Protein AF-A0A358M3L5-F1 (afdb_monomer_lite)

Secondary structure (DSSP, 8-state):
-------------B--HHHHHTTSS-TT-EEEE--SSSSSPEEEE----------SSTT--SSPBP-EE-SSSPPPPHHHHHHHHHHHHHH---HHHHHHHHSPPPPPTT----EE-BSS-HHHHHHHHHTTS---HHHHHHHHHHHT--EEHHHHHHHTT--THHHHHHHHTTSB-

Foldseek 3Di:
DPPPLPADDDADADEDVVCVVVVVDDQQWWFFADDDDDRGTDIDGRHDDDDDDDPPDDDDDPHHHTPGTDPPDDGDDPVLSVVLVVCCVPVVHHSVVSVVVVDDDPDDPPDDFDKKAFQDQLVVLVVCVVVCVPVDPLLNQLSVVRNVHIDTLVVSCVVSVHDSVSVVVCVVVRGMD

pLDDT: mean 83.24, std 11.71, range [35.28, 95.5]

Radius of gyration: 22.59 Å; chains: 1; bounding box: 52×40×63 Å

Structure (mmCIF, N/CA/C/O backbo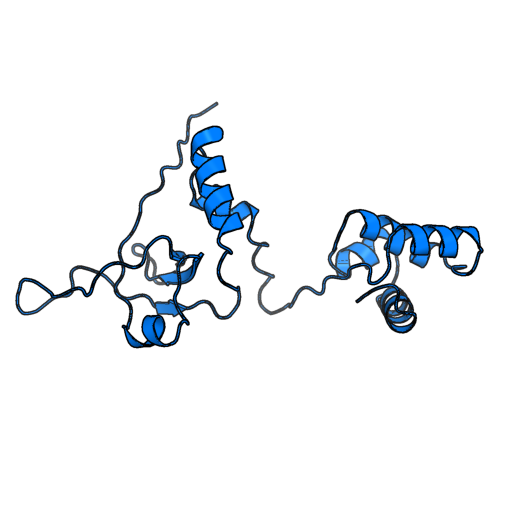ne):
data_AF-A0A358M3L5-F1
#
_entry.id   AF-A0A358M3L5-F1
#
loop_
_atom_site.group_PDB
_atom_site.id
_atom_site.type_symbol
_atom_site.label_atom_id
_atom_site.label_alt_id
_atom_site.label_comp_id
_atom_site.label_asym_id
_atom_site.label_entity_id
_atom_site.label_seq_id
_atom_site.pdbx_PDB_ins_code
_atom_site.Cartn_x
_atom_site.Cartn_y
_atom_site.Cartn_z
_atom_site.occupancy
_atom_site.B_iso_or_equiv
_atom_site.auth_seq_id
_atom_site.auth_comp_id
_atom_site.auth_asym_id
_atom_site.auth_atom_id
_atom_site.pdbx_PDB_model_num
ATOM 1 N N . MET A 1 1 ? 17.342 26.199 2.626 1.00 41.06 1 MET A N 1
ATOM 2 C CA . MET A 1 1 ? 16.603 25.288 1.728 1.00 41.06 1 MET A CA 1
ATOM 3 C C . MET A 1 1 ? 17.579 24.751 0.695 1.00 41.06 1 MET A C 1
ATOM 5 O O . MET A 1 1 ? 17.839 25.428 -0.288 1.00 41.06 1 MET A O 1
ATOM 9 N N . GLN A 1 2 ? 18.203 23.599 0.948 1.00 35.28 2 GLN A N 1
ATOM 10 C CA . GLN A 1 2 ? 18.923 22.900 -0.117 1.00 35.28 2 GLN A CA 1
ATOM 11 C C . GLN A 1 2 ? 17.879 22.216 -1.001 1.00 35.28 2 GLN A C 1
ATOM 13 O O . GLN A 1 2 ? 17.066 21.434 -0.512 1.00 35.28 2 GLN A O 1
ATOM 18 N N . SER A 1 3 ? 17.878 22.572 -2.282 1.00 39.59 3 SER A N 1
ATOM 19 C CA . SER A 1 3 ? 17.061 21.958 -3.326 1.00 39.59 3 SER A CA 1
ATOM 20 C C . SER A 1 3 ? 17.584 20.547 -3.618 1.00 39.59 3 SER A C 1
ATOM 22 O O . SER A 1 3 ? 18.297 20.332 -4.594 1.00 39.59 3 SER A O 1
ATOM 24 N N . ASN A 1 4 ? 17.241 19.577 -2.770 1.00 46.56 4 ASN A N 1
ATOM 25 C CA . ASN A 1 4 ? 17.269 18.168 -3.159 1.00 46.56 4 ASN A CA 1
ATOM 26 C C . ASN A 1 4 ? 16.006 17.904 -3.980 1.00 46.56 4 ASN A C 1
ATOM 28 O O . ASN A 1 4 ? 15.000 17.442 -3.445 1.00 46.56 4 ASN A O 1
ATOM 32 N N . ALA A 1 5 ? 16.033 18.256 -5.264 1.00 52.94 5 ALA A N 1
ATOM 33 C CA . ALA A 1 5 ? 15.013 17.785 -6.187 1.00 52.94 5 ALA A CA 1
ATOM 34 C C . ALA A 1 5 ? 15.206 16.267 -6.327 1.00 52.94 5 ALA A C 1
ATOM 36 O O . ALA A 1 5 ? 16.118 15.796 -7.002 1.00 52.94 5 ALA A O 1
ATOM 37 N N . GLU A 1 6 ? 14.409 15.494 -5.591 1.00 63.25 6 GLU A N 1
ATOM 38 C CA . GLU A 1 6 ? 14.292 14.055 -5.799 1.00 63.25 6 GLU A CA 1
ATOM 39 C C . GLU A 1 6 ? 13.563 13.883 -7.139 1.00 63.25 6 GLU A C 1
ATOM 41 O O . GLU A 1 6 ? 12.371 14.163 -7.250 1.00 63.25 6 GLU A O 1
ATOM 46 N N . PHE A 1 7 ? 14.301 13.531 -8.190 1.00 68.12 7 PHE A N 1
ATOM 47 C CA . PHE A 1 7 ? 13.728 13.325 -9.517 1.00 68.12 7 PHE A CA 1
ATOM 48 C C . PHE A 1 7 ? 13.206 11.897 -9.645 1.00 68.12 7 PHE A C 1
ATOM 50 O O . PHE A 1 7 ? 13.859 10.945 -9.215 1.00 68.12 7 PHE A O 1
ATOM 57 N N . ASP A 1 8 ? 12.048 11.744 -10.281 1.00 78.00 8 ASP A N 1
ATOM 58 C CA . ASP A 1 8 ? 11.572 10.420 -10.661 1.00 78.00 8 ASP A CA 1
ATOM 59 C C . ASP A 1 8 ? 12.391 9.889 -11.832 1.00 78.00 8 ASP A C 1
ATOM 61 O O . ASP A 1 8 ? 12.440 10.504 -12.898 1.00 78.00 8 ASP A O 1
ATOM 65 N N . ILE A 1 9 ? 12.990 8.720 -11.632 1.00 82.50 9 ILE A N 1
ATOM 66 C CA . ILE A 1 9 ? 13.587 7.926 -12.700 1.00 82.50 9 ILE A CA 1
ATOM 67 C C . ILE A 1 9 ? 12.701 6.697 -12.878 1.00 82.50 9 ILE A C 1
ATOM 69 O O . ILE A 1 9 ? 12.568 5.878 -11.968 1.00 82.50 9 ILE A O 1
ATOM 73 N N . GLU A 1 10 ? 12.075 6.581 -14.047 1.00 87.38 10 GLU A N 1
ATOM 74 C CA . GLU A 1 10 ? 11.335 5.379 -14.422 1.00 87.38 10 GLU A CA 1
ATOM 75 C C . GLU A 1 10 ? 12.330 4.286 -14.834 1.00 87.38 10 GLU A C 1
ATOM 77 O O . GLU A 1 10 ? 13.187 4.492 -15.694 1.00 87.38 10 GLU A O 1
ATOM 82 N N . TYR A 1 11 ? 12.217 3.111 -14.216 1.00 90.38 11 TYR A N 1
ATOM 83 C CA . TYR A 1 11 ? 13.036 1.944 -14.537 1.00 90.38 11 TYR A CA 1
ATOM 84 C C . TYR A 1 11 ? 12.179 0.878 -15.212 1.00 90.38 11 TYR A C 1
ATOM 86 O O . TYR A 1 11 ? 11.088 0.558 -14.745 1.00 90.38 11 TYR A O 1
ATOM 94 N N . THR A 1 12 ? 12.695 0.306 -16.298 1.00 92.94 12 THR A N 1
ATOM 95 C CA . THR A 1 12 ? 12.033 -0.773 -17.043 1.00 92.94 12 THR A CA 1
ATOM 96 C C . THR A 1 12 ? 12.552 -2.132 -16.584 1.00 92.94 12 THR A C 1
ATOM 98 O O . THR A 1 12 ? 13.763 -2.331 -16.464 1.00 92.94 12 THR A O 1
ATOM 101 N N . TYR A 1 13 ? 11.628 -3.062 -16.347 1.00 93.31 13 TYR A N 1
ATOM 102 C CA . TYR A 1 13 ? 11.909 -4.443 -15.965 1.00 93.31 13 TYR A CA 1
ATOM 103 C C . TYR A 1 13 ? 11.091 -5.399 -16.824 1.00 93.31 13 TYR A C 1
ATOM 105 O O . TYR A 1 13 ? 9.986 -5.064 -17.249 1.00 93.31 13 TYR A O 1
ATOM 113 N N . LEU A 1 14 ? 11.628 -6.597 -17.032 1.00 93.19 14 LEU A N 1
ATOM 114 C CA . LEU A 1 14 ? 10.887 -7.699 -17.628 1.00 93.19 14 LEU A CA 1
ATOM 115 C C . LEU A 1 14 ? 9.968 -8.334 -16.595 1.00 93.19 14 LEU A C 1
ATOM 117 O O . LEU A 1 14 ? 10.271 -8.402 -15.400 1.00 93.19 14 LEU A O 1
ATOM 121 N N . VAL A 1 15 ? 8.851 -8.831 -17.092 1.00 92.00 15 VAL A N 1
ATOM 122 C CA . VAL A 1 15 ? 7.813 -9.490 -16.322 1.00 92.00 15 VAL A CA 1
ATOM 123 C C . VAL A 1 15 ? 7.287 -10.650 -17.146 1.00 92.00 15 VAL A C 1
ATOM 125 O O . VAL A 1 15 ? 7.229 -10.569 -18.371 1.00 92.00 15 VAL A O 1
ATOM 128 N N . ASP A 1 16 ? 6.949 -11.736 -16.465 1.00 90.06 16 ASP A N 1
ATOM 129 C CA . ASP A 1 16 ? 6.300 -12.874 -17.098 1.00 90.06 16 ASP A CA 1
ATOM 130 C C . ASP A 1 16 ? 4.886 -12.474 -17.546 1.00 90.06 16 ASP A C 1
ATOM 132 O O . ASP A 1 16 ? 4.099 -11.945 -16.754 1.00 90.06 16 ASP A O 1
ATOM 136 N N . GLU A 1 17 ? 4.565 -12.724 -18.815 1.00 87.50 17 GLU A N 1
ATOM 137 C CA . GLU A 1 17 ? 3.270 -12.388 -19.406 1.00 87.50 17 GLU A CA 1
ATOM 138 C C . GLU A 1 17 ? 2.101 -13.031 -18.643 1.00 87.50 17 GLU A C 1
ATOM 140 O O . GLU A 1 17 ? 1.049 -12.410 -18.482 1.00 87.50 17 GLU A O 1
ATOM 145 N N . THR A 1 18 ? 2.298 -14.225 -18.077 1.00 88.56 18 THR A N 1
ATOM 146 C CA . THR A 1 18 ? 1.275 -14.933 -17.294 1.00 88.56 18 THR A CA 1
ATOM 147 C C . THR A 1 18 ? 0.817 -14.128 -16.077 1.00 88.56 18 THR A C 1
ATOM 149 O O . THR A 1 18 ? -0.366 -14.144 -15.733 1.00 88.56 18 THR A O 1
ATOM 152 N N . LEU A 1 19 ? 1.714 -13.357 -15.451 1.00 88.12 19 LEU A N 1
ATOM 153 C CA . LEU A 1 19 ? 1.381 -12.505 -14.306 1.00 88.12 19 LEU A CA 1
ATOM 154 C C . LEU A 1 19 ? 0.503 -11.314 -14.715 1.00 88.12 19 LEU A C 1
ATOM 156 O O . LEU A 1 19 ? -0.310 -10.846 -13.913 1.00 88.12 19 LEU A O 1
ATOM 160 N N . ILE A 1 20 ? 0.649 -10.832 -15.951 1.00 87.62 20 ILE A N 1
ATOM 161 C CA . ILE A 1 20 ? -0.190 -9.769 -16.516 1.00 87.62 20 ILE A CA 1
ATOM 162 C C . ILE A 1 20 ? -1.551 -10.345 -16.913 1.00 87.62 20 ILE A C 1
ATOM 164 O O . ILE A 1 20 ? -2.582 -9.816 -16.502 1.00 87.62 20 ILE A O 1
ATOM 168 N N . GLN A 1 21 ? -1.564 -11.451 -17.665 1.00 85.88 21 GLN A N 1
ATOM 169 C CA . GLN A 1 21 ? -2.790 -12.091 -18.155 1.00 85.88 21 GLN A CA 1
ATOM 170 C C . GLN A 1 21 ? -3.708 -12.543 -17.011 1.00 85.88 21 GLN A C 1
ATOM 172 O O . GLN A 1 21 ? -4.922 -12.369 -17.084 1.00 85.88 21 GLN A O 1
ATOM 177 N N . ASN A 1 22 ? -3.133 -13.045 -15.914 1.00 86.81 22 ASN A N 1
ATOM 178 C CA . ASN A 1 22 ? -3.881 -13.442 -14.720 1.00 86.81 22 ASN A CA 1
ATOM 179 C C . ASN A 1 22 ? -4.303 -12.252 -13.833 1.00 86.81 22 ASN A C 1
ATOM 181 O O . ASN A 1 22 ? -4.872 -12.458 -12.761 1.00 86.81 22 ASN A O 1
ATOM 185 N N . GLY A 1 23 ? -3.995 -11.010 -14.228 1.00 84.25 23 GLY A N 1
ATOM 186 C CA . GLY A 1 23 ? -4.349 -9.795 -13.489 1.00 84.25 23 GLY A CA 1
ATOM 187 C C . GLY A 1 23 ? -3.588 -9.602 -12.173 1.00 84.25 23 GLY A C 1
ATOM 188 O O . GLY A 1 23 ? -3.980 -8.773 -11.354 1.00 84.25 23 GLY A O 1
ATOM 189 N N . GLN A 1 24 ? -2.503 -10.349 -11.945 1.00 86.12 24 GLN A N 1
ATOM 190 C CA . GLN A 1 24 ? -1.680 -10.217 -10.737 1.00 86.12 24 GLN A CA 1
ATOM 191 C C . GLN A 1 24 ? -0.802 -8.961 -10.791 1.00 86.12 24 GLN A C 1
ATOM 193 O O . GLN A 1 24 ? -0.469 -8.378 -9.756 1.00 86.12 24 GLN A O 1
ATOM 198 N N . ILE A 1 25 ? -0.444 -8.526 -12.000 1.00 91.19 25 ILE A N 1
ATOM 199 C CA . ILE A 1 25 ? 0.293 -7.292 -12.244 1.00 91.19 25 ILE A CA 1
ATOM 200 C C . ILE A 1 25 ? -0.568 -6.355 -13.072 1.00 91.19 25 ILE A C 1
ATOM 202 O O . ILE A 1 25 ? -0.860 -6.607 -14.237 1.00 91.19 25 ILE A O 1
ATOM 206 N N . ILE A 1 26 ? -0.919 -5.236 -12.455 1.00 90.94 26 ILE A N 1
ATOM 207 C CA . ILE A 1 26 ? -1.630 -4.130 -13.076 1.00 90.94 26 ILE A CA 1
ATOM 208 C C . ILE A 1 26 ? -0.916 -2.823 -12.728 1.00 90.94 26 ILE A C 1
ATOM 210 O O . ILE A 1 26 ? -0.028 -2.775 -11.871 1.00 90.94 26 ILE A O 1
ATOM 214 N N . ARG A 1 27 ? -1.310 -1.730 -13.382 1.00 93.38 27 ARG A N 1
ATOM 215 C CA . ARG A 1 27 ? -0.887 -0.390 -12.962 1.00 93.38 27 ARG A CA 1
ATOM 216 C C . ARG A 1 27 ? -1.259 -0.177 -11.488 1.00 93.38 27 ARG A C 1
ATOM 218 O O . ARG A 1 27 ? -2.401 -0.401 -11.108 1.00 93.38 27 ARG A O 1
ATOM 225 N N . GLY A 1 28 ? -0.290 0.261 -10.688 1.00 93.38 28 GLY A N 1
ATOM 226 C CA . GLY A 1 28 ? -0.398 0.421 -9.238 1.00 93.38 28 GLY A CA 1
ATOM 227 C C . GLY A 1 28 ? 0.117 -0.771 -8.425 1.00 93.38 28 GLY A C 1
ATOM 228 O O . GLY A 1 28 ? 0.302 -0.618 -7.219 1.00 93.38 28 GLY A O 1
ATOM 229 N N . SER A 1 29 ? 0.385 -1.935 -9.035 1.00 93.06 29 SER A N 1
ATOM 230 C CA . SER A 1 29 ? 0.901 -3.108 -8.312 1.00 93.06 29 SER A CA 1
ATOM 231 C C . SER A 1 29 ? 2.264 -2.831 -7.675 1.00 93.06 29 SER A C 1
ATOM 233 O O . SER A 1 29 ? 3.147 -2.237 -8.298 1.00 93.06 29 SER A O 1
ATOM 235 N N . PHE A 1 30 ? 2.455 -3.317 -6.447 1.00 92.81 30 PHE A N 1
ATOM 236 C CA . PHE A 1 30 ? 3.753 -3.320 -5.772 1.00 92.81 30 PHE A CA 1
ATOM 237 C C . PHE A 1 30 ? 4.569 -4.534 -6.217 1.00 92.81 30 PHE A C 1
ATOM 239 O O . PHE A 1 30 ? 4.080 -5.663 -6.174 1.00 92.81 30 PHE A O 1
ATOM 246 N N . VAL A 1 31 ? 5.820 -4.317 -6.612 1.00 93.00 31 VAL A N 1
ATOM 247 C CA . VAL A 1 31 ? 6.729 -5.367 -7.099 1.00 93.00 31 VAL A CA 1
ATOM 248 C C . VAL A 1 31 ? 8.083 -5.262 -6.418 1.00 93.00 31 VAL A C 1
ATOM 250 O O . VAL A 1 31 ? 8.523 -4.170 -6.072 1.00 93.00 31 VAL A O 1
ATOM 253 N N . ASP A 1 32 ? 8.761 -6.388 -6.250 1.00 91.44 32 ASP A N 1
ATOM 254 C CA . ASP A 1 32 ? 10.125 -6.432 -5.735 1.00 91.44 32 ASP A CA 1
ATOM 255 C C . ASP A 1 32 ? 11.102 -6.539 -6.910 1.00 91.44 32 ASP A C 1
ATOM 257 O O . ASP A 1 32 ? 11.012 -7.452 -7.734 1.00 91.44 32 ASP A O 1
ATOM 261 N N . VAL A 1 33 ? 12.039 -5.596 -7.011 1.00 91.38 33 VAL A N 1
ATOM 262 C CA . VAL A 1 33 ? 12.959 -5.466 -8.147 1.00 91.38 33 VAL A CA 1
ATOM 263 C C . VAL A 1 33 ? 14.424 -5.569 -7.718 1.00 91.38 33 VAL A C 1
ATOM 265 O O . VAL A 1 33 ? 14.809 -5.055 -6.663 1.00 91.38 33 VAL A O 1
ATOM 268 N N . PRO A 1 34 ? 15.289 -6.197 -8.535 1.00 91.19 34 PRO A N 1
ATOM 269 C CA . PRO A 1 34 ? 16.724 -6.235 -8.281 1.00 91.19 34 PRO A CA 1
ATOM 270 C C . PRO A 1 34 ? 17.377 -4.884 -8.624 1.00 91.19 34 PRO A C 1
ATOM 272 O O . PRO A 1 34 ? 17.836 -4.658 -9.751 1.00 91.19 34 PRO A O 1
ATOM 275 N N . PHE A 1 35 ? 17.453 -3.984 -7.642 1.00 86.75 35 PHE A N 1
ATOM 276 C CA . PHE A 1 35 ? 17.941 -2.620 -7.842 1.00 86.75 35 PHE A CA 1
ATOM 277 C C . PHE A 1 35 ? 19.386 -2.397 -7.368 1.00 86.75 35 PHE A C 1
ATOM 279 O O . PHE A 1 35 ? 19.803 -2.840 -6.298 1.00 86.75 35 PHE A O 1
ATOM 286 N N . GLY A 1 36 ? 20.160 -1.659 -8.170 1.00 80.81 36 GLY A N 1
ATOM 287 C CA . GLY A 1 36 ? 21.545 -1.306 -7.856 1.00 80.81 36 GLY A CA 1
ATOM 288 C C . GLY A 1 36 ? 22.499 -2.505 -7.758 1.00 80.81 36 GLY A C 1
ATOM 289 O O . GLY A 1 36 ? 22.303 -3.541 -8.396 1.00 80.81 36 GLY A O 1
ATOM 290 N N . HIS A 1 37 ? 23.574 -2.319 -6.984 1.00 69.69 37 HIS A N 1
ATOM 291 C CA . HIS A 1 37 ? 24.650 -3.303 -6.788 1.00 69.69 37 HIS A CA 1
ATOM 292 C C . HIS A 1 37 ? 24.467 -4.164 -5.524 1.00 69.69 37 HIS A C 1
ATOM 294 O O . HIS A 1 37 ? 25.193 -5.132 -5.303 1.00 69.69 37 HIS A O 1
ATOM 300 N N . ARG A 1 38 ? 23.518 -3.801 -4.651 1.00 67.75 38 ARG A N 1
ATOM 301 C CA . ARG A 1 38 ? 23.255 -4.525 -3.401 1.00 67.75 38 ARG A CA 1
ATOM 302 C C . ARG A 1 38 ? 22.306 -5.693 -3.674 1.00 67.75 38 ARG A C 1
ATOM 304 O O . ARG A 1 38 ? 21.351 -5.561 -4.421 1.00 67.75 38 ARG A O 1
ATOM 311 N N . LYS A 1 39 ? 22.529 -6.829 -3.005 1.00 66.81 39 LYS A N 1
ATOM 312 C CA . LYS A 1 39 ? 21.728 -8.062 -3.165 1.00 66.81 39 LYS A CA 1
ATOM 313 C C . LYS A 1 39 ? 20.310 -8.007 -2.565 1.00 66.81 39 LYS A C 1
ATOM 315 O O . LYS A 1 39 ? 19.667 -9.047 -2.472 1.00 66.81 39 LYS A O 1
ATOM 320 N N . ARG A 1 40 ? 19.831 -6.856 -2.082 1.00 79.12 40 ARG A N 1
ATOM 321 C CA . ARG A 1 40 ? 18.489 -6.759 -1.486 1.00 79.12 40 ARG A CA 1
ATOM 322 C C . ARG A 1 40 ? 17.507 -6.249 -2.541 1.00 79.12 40 ARG A C 1
ATOM 324 O O . ARG A 1 40 ? 17.827 -5.239 -3.162 1.00 79.12 40 ARG A O 1
ATOM 331 N N . PRO A 1 41 ? 16.362 -6.922 -2.744 1.00 83.31 41 PRO A N 1
ATOM 332 C CA . PRO A 1 41 ? 15.322 -6.387 -3.606 1.00 83.31 41 PRO A CA 1
ATOM 333 C C . PRO A 1 41 ? 14.770 -5.092 -3.003 1.00 83.31 41 PRO A C 1
ATOM 335 O O . PRO A 1 41 ? 14.640 -4.976 -1.782 1.00 83.31 41 PRO A O 1
ATOM 338 N N . GLU A 1 42 ? 14.470 -4.133 -3.869 1.00 87.69 42 GLU A N 1
ATOM 339 C CA . GLU A 1 42 ? 13.781 -2.890 -3.521 1.00 87.69 42 GLU A CA 1
ATOM 340 C C . GLU A 1 42 ? 12.323 -2.992 -3.969 1.00 87.69 42 GLU A C 1
ATOM 342 O O . GLU A 1 42 ? 12.033 -3.582 -5.011 1.00 87.69 42 GLU A O 1
ATOM 347 N N . THR A 1 43 ? 11.400 -2.411 -3.204 1.00 89.00 43 THR A N 1
ATOM 348 C CA . THR A 1 43 ? 9.985 -2.378 -3.590 1.00 89.00 43 THR A CA 1
ATOM 349 C C . THR A 1 43 ? 9.733 -1.209 -4.545 1.00 89.00 43 THR A C 1
ATOM 351 O O . THR A 1 43 ? 9.980 -0.054 -4.200 1.00 89.00 43 THR A O 1
ATOM 354 N N . GLY A 1 44 ? 9.201 -1.505 -5.728 1.00 91.00 44 GLY A N 1
ATOM 355 C CA . GLY A 1 44 ? 8.730 -0.543 -6.721 1.00 91.00 44 GLY A CA 1
ATOM 356 C C . GLY A 1 44 ? 7.211 -0.582 -6.905 1.00 91.00 44 GLY A C 1
ATOM 357 O O . GLY A 1 44 ? 6.528 -1.476 -6.402 1.00 91.00 44 GLY A O 1
ATOM 358 N N . VAL A 1 45 ? 6.691 0.393 -7.654 1.00 93.50 45 VAL A N 1
ATOM 359 C CA . VAL A 1 45 ? 5.286 0.455 -8.083 1.00 93.50 45 VAL A CA 1
ATOM 360 C C . VAL A 1 45 ? 5.222 0.461 -9.601 1.00 93.50 45 VAL A C 1
ATOM 362 O O . VAL A 1 45 ? 5.937 1.218 -10.257 1.00 93.50 45 VAL A O 1
ATOM 365 N N . VAL A 1 46 ? 4.352 -0.374 -10.161 1.00 95.00 46 VAL A N 1
ATOM 366 C CA . VAL A 1 46 ? 4.140 -0.468 -11.606 1.00 95.00 46 VAL A CA 1
ATOM 367 C C . VAL A 1 46 ? 3.366 0.756 -12.089 1.00 95.00 46 VAL A C 1
ATOM 369 O O . VAL A 1 46 ? 2.170 0.883 -11.838 1.00 95.00 46 VAL A O 1
ATOM 372 N N . TRP A 1 47 ? 4.034 1.665 -12.799 1.00 93.94 47 TRP A N 1
ATOM 373 C CA . TRP A 1 47 ? 3.379 2.861 -13.347 1.00 93.94 47 TRP A CA 1
ATOM 374 C C . TRP A 1 47 ? 2.743 2.619 -14.715 1.00 93.94 47 TRP A C 1
ATOM 376 O O . TRP A 1 47 ? 1.672 3.147 -15.023 1.00 93.94 47 TRP A O 1
ATOM 386 N N . ARG A 1 48 ? 3.407 1.800 -15.531 1.00 92.50 48 ARG A N 1
ATOM 387 C CA . ARG A 1 48 ? 3.019 1.468 -16.898 1.00 92.50 48 ARG A CA 1
ATOM 388 C C . ARG A 1 48 ? 3.397 0.022 -17.184 1.00 92.50 48 ARG A C 1
ATOM 390 O O . ARG A 1 48 ? 4.466 -0.421 -16.773 1.00 92.50 48 ARG A O 1
ATOM 397 N N . VAL A 1 49 ? 2.529 -0.676 -17.903 1.00 92.19 49 VAL A N 1
ATOM 398 C CA . VAL A 1 49 ? 2.844 -1.963 -18.526 1.00 92.19 49 VAL A CA 1
ATOM 399 C C . VAL A 1 49 ? 3.067 -1.675 -20.007 1.00 92.19 49 VAL A C 1
ATOM 401 O O . VAL A 1 49 ? 2.234 -1.016 -20.629 1.00 92.19 49 VAL A O 1
ATOM 404 N N . GLY A 1 50 ? 4.243 -2.041 -20.513 1.00 87.94 50 GLY A N 1
ATOM 405 C CA . GLY A 1 50 ? 4.622 -1.853 -21.912 1.00 87.94 50 GLY A CA 1
ATOM 406 C C . GLY A 1 50 ? 4.174 -3.015 -22.796 1.00 87.94 50 GLY A C 1
ATOM 407 O O . GLY A 1 50 ? 3.506 -3.938 -22.336 1.00 87.94 50 GLY A O 1
ATOM 408 N N . GLU A 1 51 ? 4.567 -2.954 -24.063 1.00 85.69 51 GLU A N 1
ATOM 409 C CA . GLU A 1 51 ? 4.367 -4.037 -25.027 1.00 85.69 51 GLU A CA 1
ATOM 410 C C . GLU A 1 51 ? 5.344 -5.197 -24.780 1.00 85.69 51 GLU A C 1
ATOM 412 O O . GLU A 1 51 ? 6.284 -5.085 -23.984 1.00 85.69 51 GLU A O 1
ATOM 417 N N . ALA A 1 52 ? 5.106 -6.319 -25.464 1.00 83.12 52 ALA A N 1
ATOM 418 C CA . ALA A 1 52 ? 6.000 -7.466 -25.428 1.00 83.12 52 ALA A CA 1
ATOM 419 C C . ALA A 1 52 ? 7.417 -7.045 -25.845 1.00 83.12 52 ALA A C 1
ATOM 421 O O . ALA A 1 52 ? 7.616 -6.371 -26.855 1.00 83.12 52 ALA A O 1
ATOM 422 N N . TYR A 1 53 ? 8.404 -7.429 -25.038 1.00 82.94 53 TYR A N 1
ATOM 423 C CA . TYR A 1 53 ? 9.802 -7.146 -25.325 1.00 82.94 53 TYR A CA 1
ATOM 424 C C . TYR A 1 53 ? 10.410 -8.305 -26.113 1.00 82.94 53 TYR A C 1
ATOM 426 O O . TYR A 1 53 ? 10.605 -9.392 -25.566 1.00 82.94 53 TYR A O 1
ATOM 434 N N . GLU A 1 54 ? 10.759 -8.047 -27.369 1.00 77.94 54 GLU A N 1
ATOM 435 C CA . GLU A 1 54 ? 11.563 -8.950 -28.188 1.00 77.94 54 GLU A CA 1
ATOM 436 C C . GLU A 1 54 ? 13.022 -8.461 -28.191 1.00 77.94 54 GLU A C 1
ATOM 438 O O . GLU A 1 54 ? 13.286 -7.307 -28.536 1.00 77.94 54 GLU A O 1
ATOM 443 N N . PRO A 1 55 ? 13.998 -9.275 -27.751 1.00 76.88 55 PRO A N 1
ATOM 444 C CA . PRO A 1 55 ? 15.398 -8.869 -27.772 1.00 76.88 55 PRO A CA 1
ATOM 445 C C . PRO A 1 55 ? 15.900 -8.753 -29.219 1.00 76.88 55 PRO A C 1
ATOM 447 O O . PRO A 1 55 ? 15.910 -9.742 -29.945 1.00 76.88 55 PRO A O 1
ATOM 450 N N . GLU A 1 56 ? 16.366 -7.560 -29.603 1.00 66.94 56 GLU A N 1
ATOM 451 C CA . GLU A 1 56 ? 16.794 -7.250 -30.980 1.00 66.94 56 GLU A CA 1
ATOM 452 C C . GLU A 1 56 ? 18.038 -8.033 -31.444 1.00 66.94 56 GLU A C 1
ATOM 454 O O . GLU A 1 56 ? 18.238 -8.175 -32.642 1.00 66.94 56 GLU A O 1
ATOM 459 N N . ASP A 1 57 ? 18.824 -8.624 -30.533 1.00 58.00 57 ASP A N 1
ATOM 460 C CA . ASP A 1 57 ? 20.036 -9.376 -30.878 1.00 58.00 57 ASP A CA 1
ATOM 461 C C . ASP A 1 57 ? 20.266 -10.578 -29.945 1.00 58.00 57 ASP A C 1
ATOM 463 O O . ASP A 1 57 ? 20.865 -10.463 -28.873 1.00 58.00 57 ASP A O 1
ATOM 467 N N . GLY A 1 58 ? 19.788 -11.754 -30.361 1.00 57.50 58 GLY A N 1
ATOM 468 C CA . GLY A 1 58 ? 20.494 -13.043 -30.269 1.00 57.50 58 GLY A CA 1
ATOM 469 C C . GLY A 1 58 ? 21.145 -13.530 -28.964 1.00 57.50 58 GLY A C 1
ATOM 470 O O . GLY A 1 58 ? 21.876 -14.516 -29.036 1.00 57.50 58 GLY A O 1
ATOM 471 N N . GLY A 1 59 ? 20.935 -12.942 -27.780 1.00 55.78 59 GLY A N 1
ATOM 472 C CA . GLY A 1 59 ? 21.496 -13.580 -26.584 1.00 55.78 59 GLY A CA 1
ATOM 473 C C . GLY A 1 59 ? 21.401 -12.926 -25.216 1.00 55.78 59 GLY A C 1
ATOM 474 O O . GLY A 1 59 ? 21.587 -13.656 -24.251 1.00 55.78 59 GLY A O 1
ATOM 475 N N . ASN A 1 60 ? 21.111 -11.629 -25.053 1.00 57.97 60 ASN A N 1
ATOM 476 C CA . ASN A 1 60 ? 21.031 -11.059 -23.699 1.00 57.97 60 ASN A CA 1
ATOM 477 C C . ASN A 1 60 ? 19.886 -10.059 -23.521 1.00 57.97 60 ASN A C 1
ATOM 479 O O . ASN A 1 60 ? 19.794 -9.045 -24.209 1.00 57.97 60 ASN A O 1
ATOM 483 N N . ALA A 1 61 ? 19.038 -10.327 -22.526 1.00 66.50 61 ALA A N 1
ATOM 484 C CA . ALA A 1 61 ? 18.015 -9.399 -22.073 1.00 66.50 61 ALA A CA 1
ATOM 485 C C . ALA A 1 61 ? 18.668 -8.110 -21.541 1.00 66.50 61 ALA A C 1
ATOM 487 O O . ALA A 1 61 ? 19.398 -8.132 -20.550 1.00 66.50 61 ALA A O 1
ATOM 488 N N . ARG A 1 62 ? 18.381 -6.970 -22.186 1.00 81.44 62 ARG A N 1
ATOM 489 C CA . ARG A 1 62 ? 18.836 -5.635 -21.751 1.00 81.44 62 ARG A CA 1
ATOM 490 C C . ARG A 1 62 ? 18.266 -5.244 -20.385 1.00 81.44 62 ARG A C 1
ATOM 492 O O . ARG A 1 62 ? 18.870 -4.463 -19.650 1.00 81.44 62 ARG A O 1
ATOM 499 N N . PHE A 1 63 ? 17.095 -5.776 -20.057 1.00 87.94 63 PHE A N 1
ATOM 500 C CA . PHE A 1 63 ? 16.349 -5.460 -18.851 1.00 87.94 63 PHE A CA 1
ATOM 501 C C . PHE A 1 63 ? 16.412 -6.619 -17.859 1.00 87.94 63 PHE A C 1
ATOM 503 O O . PHE A 1 63 ? 16.337 -7.788 -18.231 1.00 87.94 63 PHE A O 1
ATOM 510 N N . LYS A 1 64 ? 16.528 -6.286 -16.571 1.00 90.50 64 LYS A N 1
ATOM 511 C CA . LYS A 1 64 ? 16.403 -7.276 -15.498 1.00 90.50 64 LYS A CA 1
ATOM 512 C C . LYS A 1 64 ? 14.938 -7.676 -15.334 1.00 90.50 64 LYS A C 1
ATOM 514 O O . LYS A 1 64 ? 14.050 -6.857 -15.555 1.00 90.50 64 LYS A O 1
ATOM 519 N N . THR A 1 65 ? 14.692 -8.890 -14.861 1.00 91.81 65 THR A N 1
ATOM 520 C CA . THR A 1 65 ? 13.345 -9.360 -14.508 1.00 91.81 65 THR A CA 1
ATOM 521 C C . THR A 1 65 ? 12.966 -8.924 -13.093 1.00 91.81 65 THR A C 1
ATOM 523 O O . THR A 1 65 ? 13.832 -8.815 -12.218 1.00 91.81 65 THR A O 1
ATOM 526 N N . ILE A 1 66 ? 11.679 -8.671 -12.852 1.00 93.19 66 ILE A N 1
ATOM 527 C CA . ILE A 1 66 ? 11.155 -8.499 -11.491 1.00 93.19 66 ILE A CA 1
ATOM 528 C C . ILE A 1 66 ? 11.389 -9.773 -10.658 1.00 93.19 66 ILE A C 1
ATOM 530 O O . ILE A 1 66 ? 11.391 -10.884 -11.180 1.00 93.19 66 ILE A O 1
ATOM 534 N N . THR A 1 67 ? 11.587 -9.619 -9.350 1.00 91.50 67 THR A N 1
ATOM 535 C CA . THR A 1 67 ? 11.805 -10.750 -8.426 1.00 91.50 67 THR A CA 1
ATOM 536 C C . THR A 1 67 ? 10.481 -11.371 -7.986 1.00 91.50 67 THR A C 1
ATOM 538 O O . THR A 1 67 ? 10.408 -12.568 -7.727 1.00 91.50 67 THR A O 1
ATOM 541 N N . GLY A 1 68 ? 9.427 -10.559 -7.902 1.00 89.06 68 GLY A N 1
ATOM 542 C CA . GLY A 1 68 ? 8.088 -11.016 -7.558 1.00 89.06 68 GLY A CA 1
ATOM 543 C C . GLY A 1 68 ? 7.104 -9.865 -7.395 1.00 89.06 68 GLY A C 1
ATOM 544 O O . GLY A 1 68 ? 7.482 -8.691 -7.376 1.00 89.06 68 GLY A O 1
ATOM 545 N N . VAL A 1 69 ? 5.828 -10.219 -7.272 1.00 88.56 69 VAL A N 1
ATOM 546 C CA . VAL A 1 69 ? 4.744 -9.292 -6.928 1.00 88.56 69 VAL A CA 1
ATOM 547 C C . VAL A 1 69 ? 4.573 -9.297 -5.418 1.00 88.56 69 VAL A C 1
ATOM 549 O O . VAL A 1 69 ? 4.533 -10.360 -4.795 1.00 88.56 69 VAL A O 1
ATOM 552 N N . SER A 1 70 ? 4.467 -8.118 -4.813 1.00 80.00 70 SER A N 1
ATOM 553 C CA . SER A 1 70 ? 4.278 -8.017 -3.372 1.00 80.00 70 SER A CA 1
ATOM 554 C C . SER A 1 70 ? 2.898 -8.548 -2.989 1.00 80.00 70 SER A C 1
ATOM 556 O O . SER A 1 70 ? 1.880 -7.933 -3.286 1.00 80.00 70 SER A O 1
ATOM 558 N N . ALA A 1 71 ? 2.857 -9.668 -2.267 1.00 70.19 71 ALA A N 1
ATOM 559 C CA . ALA A 1 71 ? 1.612 -10.215 -1.720 1.00 70.19 71 ALA A CA 1
ATOM 560 C C . ALA A 1 71 ? 1.101 -9.445 -0.484 1.00 70.19 71 ALA A C 1
ATOM 562 O O . ALA A 1 71 ? 0.017 -9.717 0.022 1.00 70.19 71 ALA A O 1
ATOM 563 N N . ILE A 1 72 ? 1.905 -8.516 0.047 1.00 70.38 72 ILE A N 1
ATOM 564 C CA . ILE A 1 72 ? 1.635 -7.835 1.321 1.00 70.38 72 ILE A CA 1
ATOM 565 C C . ILE A 1 72 ? 0.682 -6.654 1.132 1.00 70.38 72 ILE A C 1
ATOM 567 O O . ILE A 1 72 ? -0.057 -6.308 2.053 1.00 70.38 72 ILE A O 1
ATOM 571 N N . ARG A 1 73 ? 0.722 -6.001 -0.033 1.00 75.00 73 ARG A N 1
ATOM 572 C CA . ARG A 1 73 ? -0.005 -4.756 -0.284 1.00 75.00 73 ARG A CA 1
ATOM 573 C C . ARG A 1 73 ? -0.857 -4.884 -1.541 1.00 75.00 73 ARG A C 1
ATOM 575 O O . ARG A 1 73 ? -0.330 -5.340 -2.555 1.00 75.00 73 ARG A O 1
ATOM 582 N N . PRO A 1 74 ? -2.134 -4.465 -1.500 1.00 83.25 74 PRO A N 1
ATOM 583 C CA . PRO A 1 74 ? -2.922 -4.361 -2.716 1.00 83.25 74 PRO A CA 1
ATOM 584 C C . PRO A 1 74 ? -2.317 -3.295 -3.650 1.00 83.25 74 PRO A C 1
ATOM 586 O O . PRO A 1 74 ? -1.616 -2.396 -3.173 1.00 83.25 74 PRO A O 1
ATOM 589 N N . PRO A 1 75 ? -2.571 -3.382 -4.966 1.00 89.38 75 PRO A N 1
ATOM 590 C CA . PRO A 1 75 ? -2.235 -2.319 -5.906 1.00 89.38 75 PRO A CA 1
ATOM 591 C C . PRO A 1 75 ? -2.861 -0.980 -5.507 1.00 89.38 75 PRO A C 1
ATOM 593 O O . PRO A 1 75 ? -3.964 -0.957 -4.963 1.00 89.38 75 PRO A O 1
ATOM 596 N N . LEU A 1 76 ? -2.180 0.122 -5.826 1.00 91.25 76 LEU A N 1
ATOM 597 C CA . LEU A 1 76 ? -2.773 1.455 -5.721 1.00 91.25 76 LEU A CA 1
ATOM 598 C C . LEU A 1 76 ? -3.976 1.580 -6.658 1.00 91.25 76 LEU A C 1
ATOM 600 O O . LEU A 1 76 ? -3.904 1.221 -7.837 1.00 91.25 76 LEU A O 1
ATOM 604 N N . GLU A 1 77 ? -5.063 2.145 -6.149 1.00 89.69 77 GLU A N 1
ATOM 605 C CA . GLU A 1 77 ? -6.263 2.389 -6.935 1.00 89.69 77 GLU A CA 1
ATOM 606 C C . GLU A 1 77 ? -6.056 3.515 -7.960 1.00 89.69 77 GLU A C 1
ATOM 608 O O . GLU A 1 77 ? -5.176 4.375 -7.852 1.00 89.69 77 GLU A O 1
ATOM 613 N N . ALA A 1 78 ? -6.925 3.563 -8.974 1.00 89.88 78 ALA A N 1
ATOM 614 C CA . ALA A 1 78 ? -6.836 4.561 -10.040 1.00 89.88 78 ALA A CA 1
ATOM 615 C C . ALA A 1 78 ? -6.873 6.008 -9.513 1.00 89.88 78 ALA A C 1
ATOM 617 O O . ALA A 1 78 ? -6.184 6.879 -10.057 1.00 89.88 78 ALA A O 1
ATOM 618 N N . TYR A 1 79 ? -7.653 6.271 -8.455 1.00 92.12 79 TYR A N 1
ATOM 619 C CA . TYR A 1 79 ? -7.729 7.599 -7.848 1.00 92.12 79 TYR A CA 1
ATOM 620 C C . TYR A 1 79 ? -6.441 7.961 -7.095 1.00 92.12 79 TYR A C 1
ATOM 622 O O . TYR A 1 79 ? -6.031 9.119 -7.149 1.00 92.12 79 TYR A O 1
ATOM 630 N N . GLU A 1 80 ? -5.779 6.994 -6.452 1.00 93.56 80 GLU A N 1
ATOM 631 C CA . GLU A 1 80 ? -4.513 7.182 -5.729 1.00 93.56 80 GLU A CA 1
ATOM 632 C C . GLU A 1 80 ? -3.383 7.495 -6.706 1.00 93.56 80 GLU A C 1
ATOM 634 O O . GLU A 1 80 ? -2.648 8.466 -6.531 1.00 93.56 80 GLU A O 1
ATOM 639 N N . MET A 1 81 ? -3.317 6.752 -7.813 1.00 94.44 81 MET A N 1
ATOM 640 C CA . MET A 1 81 ? -2.364 7.011 -8.893 1.00 94.44 81 MET A CA 1
ATOM 641 C C . MET A 1 81 ? -2.552 8.418 -9.481 1.00 94.44 81 MET A C 1
ATOM 643 O O . MET A 1 81 ? -1.591 9.170 -9.637 1.00 94.44 81 MET A O 1
ATOM 647 N N . LYS A 1 82 ? -3.804 8.816 -9.750 1.00 95.50 82 LYS A N 1
ATOM 648 C CA . LYS A 1 82 ? -4.134 10.160 -10.257 1.00 95.50 82 LYS A CA 1
ATOM 649 C C . LYS A 1 82 ? -3.827 11.257 -9.234 1.00 95.50 82 LYS A C 1
ATOM 651 O O . LYS A 1 82 ? -3.435 12.366 -9.604 1.00 95.50 82 LYS A O 1
ATOM 656 N N . LEU A 1 83 ? -4.023 10.971 -7.949 1.00 95.31 83 LEU A N 1
ATOM 657 C CA . LEU A 1 83 ? -3.667 11.877 -6.866 1.00 95.31 83 LEU A CA 1
ATOM 658 C C . LEU A 1 83 ? -2.150 12.076 -6.807 1.00 95.31 83 LEU A C 1
ATOM 660 O O . LEU A 1 83 ? -1.709 13.219 -6.727 1.00 95.31 83 LEU A O 1
ATOM 664 N N . ALA A 1 84 ? -1.357 11.010 -6.926 1.00 94.50 84 ALA A N 1
ATOM 665 C CA . ALA A 1 84 ? 0.102 11.094 -6.944 1.00 94.50 84 ALA A CA 1
ATOM 666 C C . ALA A 1 84 ? 0.609 11.930 -8.133 1.00 94.50 84 ALA A C 1
ATOM 668 O O . ALA A 1 84 ? 1.462 12.798 -7.953 1.00 94.50 84 ALA A O 1
ATOM 669 N N . GLU A 1 85 ? 0.029 11.747 -9.325 1.00 94.12 85 GLU A N 1
ATOM 670 C CA . GLU A 1 85 ? 0.332 12.562 -10.514 1.00 94.12 85 GLU A CA 1
ATOM 671 C C . GLU A 1 85 ? 0.030 14.047 -10.271 1.00 94.12 85 GLU A C 1
ATOM 673 O O . GLU A 1 85 ? 0.871 14.911 -10.532 1.00 94.12 85 GLU A O 1
ATOM 678 N N . LYS A 1 86 ? -1.137 14.357 -9.689 1.00 95.38 86 LYS A N 1
ATOM 679 C CA . LYS A 1 86 ? -1.480 15.732 -9.300 1.00 95.38 86 LYS A CA 1
ATOM 680 C C . LYS A 1 86 ? -0.502 16.292 -8.274 1.00 95.38 86 LYS A C 1
ATOM 682 O O . LYS A 1 86 ? -0.035 17.414 -8.451 1.00 95.38 86 LYS A O 1
ATOM 687 N N . MET A 1 87 ? -0.164 15.529 -7.236 1.00 93.69 87 MET A N 1
ATOM 688 C CA . MET A 1 87 ? 0.766 15.965 -6.194 1.00 93.69 87 MET A CA 1
ATOM 689 C C . MET A 1 87 ? 2.146 16.286 -6.767 1.00 93.69 87 MET A C 1
ATOM 691 O O . MET A 1 87 ? 2.699 17.335 -6.446 1.00 93.69 87 MET A O 1
ATOM 695 N N . LYS A 1 88 ? 2.663 15.447 -7.671 1.00 91.25 88 LYS A N 1
ATOM 696 C CA . LYS A 1 88 ? 3.917 15.714 -8.382 1.00 91.25 88 LYS A CA 1
ATOM 697 C C . LYS A 1 88 ? 3.869 17.034 -9.147 1.00 91.25 88 LYS A C 1
ATOM 699 O O . LYS A 1 88 ? 4.789 17.834 -9.029 1.00 91.25 88 LYS A O 1
ATOM 704 N N . THR A 1 89 ? 2.801 17.284 -9.906 1.00 90.81 89 THR A N 1
ATOM 705 C CA . THR A 1 89 ? 2.692 18.519 -10.708 1.00 90.81 89 THR A CA 1
ATOM 706 C C . THR A 1 89 ? 2.477 19.780 -9.867 1.00 90.81 89 THR A C 1
ATOM 708 O O . THR A 1 89 ? 2.973 20.839 -10.230 1.00 90.81 89 THR A O 1
ATOM 711 N N . MET A 1 90 ? 1.759 19.674 -8.746 1.00 92.56 90 MET A N 1
ATOM 712 C CA . MET A 1 90 ? 1.392 20.817 -7.900 1.00 92.56 90 MET A CA 1
ATOM 713 C C . MET A 1 90 ? 2.475 21.166 -6.875 1.00 92.56 90 MET A C 1
ATOM 715 O O . MET A 1 90 ? 2.713 22.339 -6.602 1.00 92.56 90 MET A O 1
ATOM 719 N N . TYR A 1 91 ? 3.107 20.149 -6.287 1.00 90.19 91 TYR A N 1
ATOM 720 C CA . TYR A 1 91 ? 4.043 20.299 -5.170 1.00 90.19 91 TYR A CA 1
ATOM 721 C C . TYR A 1 91 ? 5.487 19.971 -5.543 1.00 90.19 91 TYR A C 1
ATOM 723 O O . TYR A 1 91 ? 6.358 20.040 -4.680 1.00 90.19 91 TYR A O 1
ATOM 731 N N . PHE A 1 92 ? 5.745 19.598 -6.800 1.00 86.81 92 PHE A N 1
ATOM 732 C CA . PHE A 1 92 ? 7.071 19.216 -7.285 1.00 86.81 92 PHE A CA 1
ATOM 733 C C . PHE A 1 92 ? 7.711 18.084 -6.441 1.00 86.81 92 PHE A C 1
ATOM 735 O O . PHE A 1 92 ? 8.931 18.036 -6.297 1.00 86.81 92 PHE A O 1
ATOM 742 N N . CYS A 1 93 ? 6.889 17.173 -5.875 1.00 88.38 93 CYS A N 1
ATOM 743 C CA . CYS A 1 93 ? 7.350 15.924 -5.239 1.00 88.38 93 CYS A CA 1
ATOM 744 C C . CYS A 1 93 ? 7.708 14.855 -6.278 1.00 88.38 93 CYS A C 1
ATOM 746 O O . CYS A 1 93 ? 7.140 14.827 -7.371 1.00 88.38 93 CYS A O 1
ATOM 748 N N . SER A 1 94 ? 8.604 13.935 -5.906 1.00 90.62 94 SER A N 1
ATOM 749 C CA . SER A 1 94 ? 8.777 12.666 -6.619 1.00 90.62 94 SER A CA 1
ATOM 750 C C . SER A 1 94 ? 7.517 11.808 -6.454 1.00 90.62 94 SER A C 1
ATOM 752 O O . SER A 1 94 ? 6.961 11.738 -5.355 1.00 90.62 94 SER A O 1
ATOM 754 N N . LEU A 1 95 ? 7.075 11.105 -7.500 1.00 90.69 95 LEU A N 1
ATOM 755 C CA . LEU A 1 95 ? 6.014 10.091 -7.411 1.00 90.69 95 LEU A CA 1
ATOM 756 C C . LEU A 1 95 ? 6.309 9.087 -6.297 1.00 90.69 95 LEU A C 1
ATOM 758 O O . LEU A 1 95 ? 5.403 8.709 -5.559 1.00 90.69 95 LEU A O 1
ATOM 762 N N . GLY A 1 96 ? 7.581 8.713 -6.127 1.00 89.00 96 GLY A N 1
ATOM 763 C CA . GLY A 1 96 ? 8.019 7.864 -5.022 1.00 89.00 96 GLY A CA 1
ATOM 764 C C . GLY A 1 96 ? 7.646 8.437 -3.650 1.00 89.00 96 GLY A C 1
ATOM 765 O O . GLY A 1 96 ? 7.099 7.716 -2.815 1.00 89.00 96 GLY A O 1
ATOM 766 N N . ALA A 1 97 ? 7.887 9.728 -3.408 1.00 89.50 97 ALA A N 1
ATOM 767 C CA . ALA A 1 97 ? 7.482 10.390 -2.170 1.00 89.50 97 ALA A CA 1
ATOM 768 C C . ALA A 1 97 ? 5.959 10.450 -2.028 1.00 89.50 97 ALA A C 1
ATOM 770 O O . ALA A 1 97 ? 5.441 10.106 -0.966 1.00 89.50 97 ALA A O 1
ATOM 771 N N . CYS A 1 98 ? 5.245 10.827 -3.092 1.00 92.31 98 CYS A N 1
ATOM 772 C CA . CYS A 1 98 ? 3.796 10.954 -3.030 1.00 92.31 98 CYS A CA 1
ATOM 773 C C . CYS A 1 98 ? 3.134 9.564 -2.747 1.00 92.31 98 CYS A C 1
ATOM 775 O O . CYS A 1 98 ? 2.228 9.475 -1.920 1.00 92.31 98 CYS A O 1
ATOM 777 N N . VAL A 1 99 ? 3.654 8.458 -3.308 1.00 90.62 99 VAL A N 1
ATOM 778 C CA . VAL A 1 99 ? 3.218 7.074 -3.004 1.00 90.62 99 VAL A CA 1
ATOM 779 C C . VAL A 1 99 ? 3.559 6.650 -1.574 1.00 90.62 99 VAL A C 1
ATOM 781 O O . VAL A 1 99 ? 2.724 6.057 -0.894 1.00 90.62 99 VAL A O 1
ATOM 784 N N . ARG A 1 100 ? 4.765 6.957 -1.077 1.00 87.50 100 ARG A N 1
ATOM 785 C CA . ARG A 1 100 ? 5.163 6.629 0.307 1.00 87.50 100 ARG A CA 1
ATOM 786 C C . ARG A 1 100 ? 4.236 7.255 1.354 1.00 87.50 100 ARG A C 1
ATOM 788 O O . ARG A 1 100 ? 4.125 6.706 2.442 1.00 87.50 100 ARG A O 1
ATOM 795 N N . CYS A 1 101 ? 3.568 8.365 1.036 1.00 86.88 101 CYS A N 1
ATOM 796 C CA . CYS A 1 101 ? 2.555 8.972 1.903 1.00 86.88 101 CYS A CA 1
ATOM 797 C C . CYS A 1 101 ? 1.213 8.225 1.900 1.00 86.88 101 CYS A C 1
ATOM 799 O O . CYS A 1 101 ? 0.490 8.287 2.890 1.00 86.88 101 CYS A O 1
ATOM 801 N N . MET A 1 102 ? 0.872 7.543 0.804 1.00 87.88 102 MET A N 1
ATOM 802 C CA . MET A 1 102 ? -0.367 6.762 0.673 1.00 87.88 102 MET A CA 1
ATOM 803 C C . MET A 1 102 ? -0.222 5.374 1.300 1.00 87.88 102 MET A C 1
ATOM 805 O O . MET A 1 102 ? -1.181 4.799 1.808 1.00 87.88 102 MET A O 1
ATOM 809 N N . VAL A 1 103 ? 0.996 4.834 1.277 1.00 81.38 103 VAL A N 1
ATOM 810 C CA . VAL A 1 103 ? 1.279 3.481 1.740 1.00 81.38 103 VAL A CA 1
ATOM 811 C C . VAL A 1 103 ? 1.644 3.499 3.222 1.00 81.38 103 VAL A C 1
ATOM 813 O O . VAL A 1 103 ? 2.611 4.162 3.602 1.00 81.38 103 VAL A O 1
ATOM 816 N N . PRO A 1 104 ? 0.950 2.726 4.077 1.00 74.50 104 PRO A N 1
ATOM 817 C CA . PRO A 1 104 ? 1.327 2.629 5.476 1.00 74.50 104 PRO A CA 1
ATOM 818 C C . PRO A 1 104 ? 2.755 2.071 5.605 1.00 74.50 104 PRO A C 1
ATOM 820 O O . PRO A 1 104 ? 3.163 1.197 4.821 1.00 74.50 104 PRO A O 1
ATOM 823 N N . PRO A 1 105 ? 3.530 2.543 6.599 1.00 69.75 105 PRO A N 1
ATOM 824 C CA . PRO A 1 105 ? 4.893 2.079 6.799 1.00 69.75 105 PRO A CA 1
ATOM 825 C C . PRO A 1 105 ? 4.913 0.552 6.960 1.00 69.75 105 PRO A C 1
ATOM 827 O O . PRO A 1 105 ? 3.971 -0.025 7.514 1.00 69.75 105 PRO A O 1
ATOM 830 N N . PRO A 1 106 ? 5.964 -0.133 6.470 1.00 63.06 106 PRO A N 1
ATOM 831 C CA . PRO A 1 106 ? 6.080 -1.571 6.652 1.00 63.06 106 PRO A CA 1
ATOM 832 C C . PRO A 1 106 ? 5.992 -1.897 8.143 1.00 63.06 106 PRO A C 1
ATOM 834 O O . PRO A 1 106 ? 6.701 -1.308 8.962 1.00 63.06 106 PRO A O 1
ATOM 837 N N . ALA A 1 107 ? 5.119 -2.842 8.492 1.00 59.06 107 ALA A N 1
ATOM 838 C CA . ALA A 1 107 ? 5.040 -3.312 9.861 1.00 59.06 107 ALA A CA 1
ATOM 839 C C . ALA A 1 107 ? 6.409 -3.888 10.276 1.00 59.06 107 ALA A C 1
ATOM 841 O O . ALA A 1 107 ? 7.048 -4.582 9.473 1.00 59.06 107 ALA A O 1
ATOM 842 N N . PRO A 1 108 ? 6.892 -3.619 11.502 1.00 58.22 108 PRO A N 1
ATOM 843 C CA . PRO A 1 108 ? 8.121 -4.232 11.988 1.00 58.22 108 PRO A CA 1
ATOM 844 C C . PRO A 1 108 ? 8.008 -5.758 11.862 1.00 58.22 108 PRO A C 1
ATOM 846 O O . PRO A 1 108 ? 6.968 -6.338 12.187 1.00 58.22 108 PRO A O 1
ATOM 849 N N . LYS A 1 109 ? 9.063 -6.388 11.319 1.00 50.69 109 LYS A N 1
ATOM 850 C CA . LYS A 1 109 ? 9.089 -7.802 10.901 1.00 50.69 109 LYS A CA 1
ATOM 851 C C . LYS A 1 109 ? 8.325 -8.708 11.877 1.00 50.69 109 LYS A C 1
ATOM 853 O O . LYS A 1 109 ? 8.696 -8.818 13.041 1.00 50.69 109 LYS A O 1
ATOM 858 N N . GLY A 1 110 ? 7.285 -9.376 11.373 1.00 52.06 110 GLY A N 1
ATOM 859 C CA . GLY A 1 110 ? 6.554 -10.421 12.095 1.00 52.06 110 GLY A CA 1
ATOM 860 C C . GLY A 1 110 ? 5.372 -9.958 12.951 1.00 52.06 110 GLY A C 1
ATOM 861 O O . GLY A 1 110 ? 4.762 -10.797 13.610 1.00 52.06 110 GLY A O 1
ATOM 862 N N . ARG A 1 111 ? 5.002 -8.670 12.951 1.00 56.31 111 ARG A N 1
ATOM 863 C CA . ARG A 1 111 ? 3.840 -8.197 13.719 1.00 56.31 111 ARG A CA 1
ATOM 864 C C . ARG A 1 111 ? 2.806 -7.550 12.807 1.00 56.31 111 ARG A C 1
ATOM 866 O O . ARG A 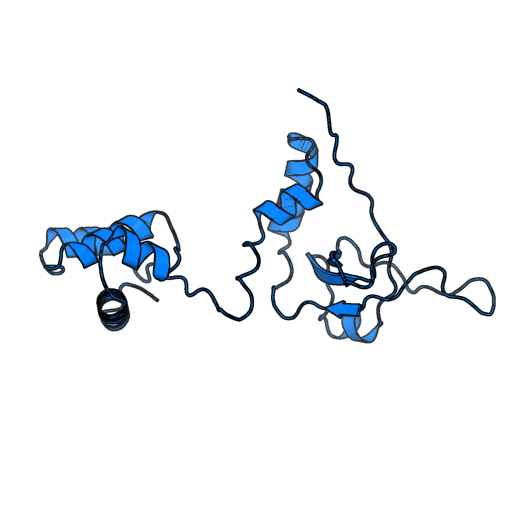1 111 ? 2.928 -6.381 12.467 1.00 56.31 111 ARG A O 1
ATOM 873 N N . ALA A 1 112 ? 1.771 -8.303 12.432 1.00 62.28 112 ALA A N 1
ATOM 874 C CA . ALA A 1 112 ? 0.570 -7.712 11.848 1.00 62.28 112 ALA A CA 1
ATOM 875 C C . ALA A 1 112 ? 0.030 -6.651 12.821 1.00 62.28 112 ALA A C 1
ATOM 877 O O . ALA A 1 112 ? -0.270 -6.958 13.981 1.00 62.28 112 ALA A O 1
ATOM 878 N N . LEU A 1 113 ? -0.030 -5.395 12.376 1.00 70.88 113 LEU A N 1
ATOM 879 C CA . LEU A 1 113 ? -0.540 -4.305 13.195 1.00 70.88 113 LEU A CA 1
ATOM 880 C C . LEU A 1 113 ? -2.066 -4.321 13.086 1.00 70.88 113 LEU A C 1
ATOM 882 O O . LEU A 1 113 ? -2.621 -4.131 12.007 1.00 70.88 113 LEU A O 1
ATOM 886 N N . LYS A 1 114 ? -2.748 -4.612 14.195 1.00 81.50 114 LYS A N 1
ATOM 887 C CA . LYS A 1 114 ? -4.212 -4.588 14.236 1.00 81.50 114 LYS A CA 1
ATOM 888 C C . LYS A 1 114 ? -4.679 -3.140 14.317 1.00 81.50 114 LYS A C 1
ATOM 890 O O . LYS A 1 114 ? -4.253 -2.421 15.221 1.00 81.50 114 LYS A O 1
ATOM 895 N N . TYR A 1 115 ? -5.560 -2.747 13.409 1.00 87.38 115 TYR A N 1
ATOM 896 C CA . TYR A 1 115 ? -6.270 -1.473 13.457 1.00 87.38 115 TYR A CA 1
ATOM 897 C C . TYR A 1 115 ? -7.691 -1.708 13.951 1.00 87.38 115 TYR A C 1
ATOM 899 O O . TYR A 1 115 ? -8.264 -2.755 13.665 1.00 87.38 115 TYR A O 1
ATOM 907 N N . ALA A 1 116 ? -8.230 -0.737 14.681 1.00 88.62 116 ALA A N 1
ATOM 908 C CA . ALA A 1 116 ? -9.643 -0.671 15.016 1.00 88.62 116 ALA A CA 1
ATOM 909 C C . ALA A 1 116 ? -10.287 0.503 14.274 1.00 88.62 116 ALA A C 1
ATOM 911 O O . ALA A 1 116 ? -9.653 1.547 14.082 1.00 88.62 116 ALA A O 1
ATOM 912 N N . ARG A 1 117 ? -11.550 0.344 13.879 1.00 91.44 117 ARG A N 1
ATOM 913 C CA . ARG A 1 117 ? -12.395 1.428 13.354 1.00 91.44 117 ARG A CA 1
ATOM 914 C C . ARG A 1 117 ? -13.801 1.361 13.937 1.00 91.44 117 ARG A C 1
ATOM 916 O O . ARG A 1 117 ? -14.237 0.283 14.342 1.00 91.44 117 ARG A O 1
ATOM 923 N N . LEU A 1 118 ? -14.522 2.483 13.922 1.00 91.06 118 LEU A N 1
ATOM 924 C CA . LEU A 1 118 ? -15.947 2.493 14.256 1.00 91.06 118 LEU A CA 1
ATOM 925 C C . LEU A 1 118 ? -16.744 1.666 13.237 1.00 91.06 118 LEU A C 1
ATOM 927 O O . LEU A 1 118 ? -16.545 1.779 12.028 1.00 91.06 118 LEU A O 1
ATOM 931 N N . CYS A 1 119 ? -17.643 0.826 13.744 1.00 90.00 119 CYS A N 1
ATOM 932 C CA . CYS A 1 119 ? -18.648 0.117 12.943 1.00 90.00 119 CYS A CA 1
ATOM 933 C C . CYS A 1 119 ? -20.003 0.829 12.935 1.00 90.00 119 CYS A C 1
ATOM 935 O O . CYS A 1 119 ? -20.888 0.456 12.170 1.00 90.00 119 CYS A O 1
ATOM 937 N N . VAL A 1 120 ? -20.152 1.846 13.779 1.00 86.75 120 VAL A N 1
ATOM 938 C CA . VAL A 1 120 ? -21.343 2.684 13.879 1.00 86.75 120 VAL A CA 1
ATOM 939 C C . VAL A 1 120 ? -20.993 4.131 13.524 1.00 86.75 120 VAL A C 1
ATOM 941 O O . VAL A 1 120 ? -19.831 4.524 13.661 1.00 86.75 120 VAL A O 1
ATOM 944 N N . PRO A 1 121 ? -21.966 4.940 13.078 1.00 86.38 121 PRO A N 1
ATOM 945 C CA . PRO A 1 121 ? -21.758 6.369 12.891 1.00 86.38 121 PRO A CA 1
ATOM 946 C C . PRO A 1 121 ? -21.281 7.050 14.189 1.00 86.38 121 PRO A C 1
ATOM 948 O O . PRO A 1 121 ? -21.717 6.653 15.275 1.00 86.38 121 PRO A O 1
ATOM 951 N N . PRO A 1 122 ? -20.452 8.108 14.104 1.00 85.25 122 PRO A N 1
ATOM 952 C CA . PRO A 1 122 ? -20.010 8.877 15.273 1.00 85.25 122 PRO A CA 1
ATOM 953 C C . PRO A 1 122 ? -21.164 9.411 16.136 1.00 85.25 122 PRO A C 1
ATOM 955 O O . PRO A 1 122 ? -21.071 9.438 17.358 1.00 85.25 122 PRO A O 1
ATOM 958 N N . GLU A 1 123 ? -22.297 9.764 15.524 1.00 87.06 123 GLU A N 1
ATOM 959 C CA . GLU A 1 123 ? -23.488 10.221 16.257 1.00 87.06 123 GLU A CA 1
ATOM 960 C C . GLU A 1 123 ? -23.989 9.168 17.259 1.00 87.06 123 GLU A C 1
ATOM 962 O O . GLU A 1 123 ? -24.239 9.472 18.424 1.00 87.06 123 GLU A O 1
ATOM 967 N N . THR A 1 124 ? -24.022 7.895 16.852 1.00 85.12 124 THR A N 1
ATOM 968 C CA . THR A 1 124 ? -24.438 6.774 17.710 1.00 85.12 124 THR A CA 1
ATOM 969 C C . THR A 1 124 ? -23.479 6.561 18.884 1.00 85.12 124 THR A C 1
ATOM 971 O O . THR A 1 124 ? -23.894 6.158 19.972 1.00 85.12 124 THR A O 1
ATOM 974 N N . VAL A 1 125 ? -22.188 6.848 18.693 1.00 84.81 125 VAL A N 1
ATOM 975 C CA . VAL A 1 125 ? -21.194 6.826 19.775 1.00 84.81 125 VAL A CA 1
ATOM 976 C C . VAL A 1 125 ? -21.492 7.922 20.795 1.00 84.81 125 VAL A C 1
ATOM 978 O O . VAL A 1 125 ? -21.529 7.639 21.996 1.00 84.81 125 VAL A O 1
ATOM 981 N N . ARG A 1 126 ? -21.736 9.154 20.330 1.00 84.75 126 ARG A N 1
ATOM 982 C CA . ARG A 1 126 ? -22.036 10.297 21.204 1.00 84.75 126 ARG A CA 1
ATOM 983 C C . ARG A 1 126 ? -23.322 10.086 21.995 1.00 84.75 126 ARG A C 1
ATOM 985 O O . ARG A 1 126 ? -23.341 10.339 23.197 1.00 84.75 126 ARG A O 1
ATOM 992 N N . GLU A 1 127 ? -24.360 9.539 21.369 1.00 85.69 127 GLU A N 1
ATOM 993 C CA . GLU A 1 127 ? -25.605 9.162 22.050 1.00 85.69 127 GLU A CA 1
ATOM 994 C C . GLU A 1 127 ? -25.379 8.077 23.113 1.00 85.69 127 GLU A C 1
ATOM 996 O O . GLU A 1 127 ? -25.895 8.172 24.230 1.00 85.69 127 GLU A O 1
ATOM 1001 N N . ALA A 1 128 ? -24.571 7.055 22.816 1.00 81.75 128 ALA A N 1
ATOM 1002 C CA . ALA A 1 128 ? -24.245 5.995 23.771 1.00 81.75 128 ALA A CA 1
ATOM 1003 C C . ALA A 1 128 ? -23.411 6.502 24.965 1.00 81.75 128 ALA A C 1
ATOM 1005 O O . ALA A 1 128 ? -23.546 5.991 26.083 1.00 81.75 128 ALA A O 1
ATOM 1006 N N . ALA A 1 129 ? -22.562 7.508 24.744 1.00 82.62 129 ALA A N 1
ATOM 1007 C CA . ALA A 1 129 ? -21.822 8.188 25.801 1.00 82.62 129 ALA A CA 1
ATOM 1008 C C . ALA A 1 129 ? -22.746 9.075 26.658 1.00 82.62 129 ALA A C 1
ATOM 1010 O O . ALA A 1 129 ? -22.721 8.972 27.884 1.00 82.62 129 ALA A O 1
ATOM 1011 N N . ALA A 1 130 ? -23.613 9.878 26.030 1.00 81.25 130 ALA A N 1
ATOM 1012 C CA . ALA A 1 130 ? -24.525 10.799 26.713 1.00 81.25 130 ALA A CA 1
ATOM 1013 C C . ALA A 1 130 ? -25.641 10.085 27.497 1.00 81.25 130 ALA A C 1
ATOM 1015 O O . ALA A 1 130 ? -26.000 10.508 28.593 1.00 81.25 130 ALA A O 1
ATOM 1016 N N . SER A 1 131 ? -26.159 8.970 26.974 1.00 80.06 131 SER A N 1
ATOM 1017 C CA . SER A 1 131 ? -27.192 8.149 27.630 1.00 80.06 131 SER A CA 1
ATOM 1018 C C . SER A 1 131 ? -26.674 7.331 28.821 1.00 80.06 131 SER A C 1
ATOM 1020 O O . SER A 1 131 ? -27.454 6.682 29.518 1.00 80.06 131 SER A O 1
ATOM 1022 N N . GLY A 1 132 ? -25.359 7.315 29.062 1.00 76.06 132 GLY A N 1
ATOM 1023 C CA . GLY A 1 132 ? -24.740 6.511 30.117 1.00 76.06 132 GLY A CA 1
ATOM 1024 C C . GLY A 1 132 ? -24.732 5.002 29.836 1.00 76.06 132 GLY A C 1
ATOM 1025 O O . GLY A 1 132 ? -24.413 4.215 30.735 1.00 76.06 132 GLY A O 1
ATOM 1026 N N . ALA A 1 133 ? -25.041 4.578 28.603 1.00 75.50 133 ALA A N 1
ATOM 1027 C CA . ALA A 1 133 ? -24.890 3.191 28.158 1.00 75.50 133 ALA A CA 1
ATOM 1028 C C . ALA A 1 133 ? -23.412 2.743 28.188 1.00 75.50 133 ALA A C 1
ATOM 1030 O O . ALA A 1 133 ? -23.093 1.578 28.460 1.00 75.50 133 ALA A O 1
ATOM 1031 N N . LEU A 1 134 ? -22.488 3.688 27.985 1.00 79.62 134 LEU A N 1
ATOM 1032 C CA . LEU A 1 134 ? -21.046 3.511 28.152 1.00 79.62 134 LEU A CA 1
ATOM 1033 C C . LEU A 1 134 ? -20.585 4.077 29.502 1.00 79.62 134 LEU A C 1
ATOM 1035 O O . LEU A 1 134 ? -20.179 5.223 29.611 1.00 79.62 134 LEU A O 1
ATOM 1039 N N . ARG A 1 135 ? -20.602 3.255 30.556 1.00 77.31 135 ARG A N 1
ATOM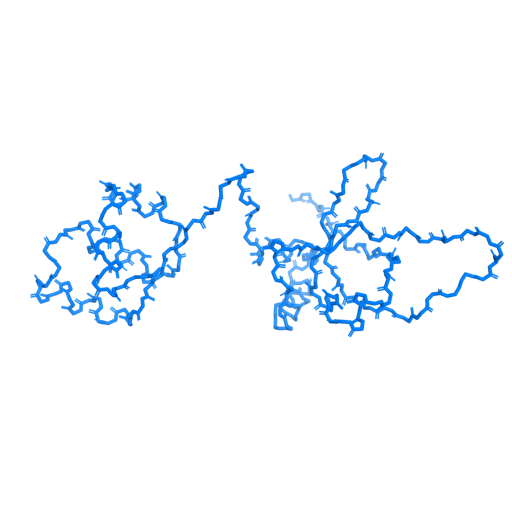 1040 C CA . ARG A 1 135 ? -20.164 3.686 31.903 1.00 77.31 135 ARG A CA 1
ATOM 1041 C C . ARG A 1 135 ? -18.645 3.724 32.098 1.00 77.31 135 ARG A C 1
ATOM 1043 O O . ARG A 1 135 ? -18.166 4.218 33.114 1.00 77.31 135 ARG A O 1
ATOM 1050 N N . ASN A 1 136 ? -17.873 3.161 31.170 1.00 84.88 136 ASN A N 1
ATOM 1051 C CA . ASN A 1 136 ? -16.422 3.072 31.294 1.00 84.88 136 ASN A CA 1
ATOM 1052 C C . ASN A 1 136 ? -15.749 4.220 30.532 1.00 84.88 136 ASN A C 1
ATOM 1054 O O . ASN A 1 136 ? -15.744 4.233 29.303 1.00 84.88 136 ASN A O 1
ATOM 1058 N N . ILE A 1 137 ? -15.103 5.132 31.261 1.00 86.19 137 ILE A N 1
ATOM 1059 C CA . ILE A 1 137 ? -14.444 6.310 30.680 1.00 86.19 137 ILE A CA 1
ATOM 1060 C C . ILE A 1 137 ? -13.351 5.960 29.659 1.00 86.19 137 ILE A C 1
ATOM 1062 O O . ILE A 1 137 ? -13.109 6.716 28.723 1.00 86.19 137 ILE A O 1
ATOM 1066 N N . ARG A 1 138 ? -12.715 4.786 29.789 1.00 89.06 138 ARG A N 1
ATOM 1067 C CA . ARG A 1 138 ? -11.716 4.314 28.818 1.00 89.06 138 ARG A CA 1
ATOM 1068 C C . ARG A 1 138 ? -12.370 3.890 27.505 1.00 89.06 138 ARG A C 1
ATOM 1070 O O . ARG A 1 138 ? -11.783 4.096 26.454 1.00 89.06 138 ARG A O 1
ATOM 1077 N N . GLN A 1 139 ? -13.583 3.332 27.557 1.00 88.94 139 GLN A N 1
ATOM 1078 C CA . GLN A 1 139 ? -14.349 2.990 26.355 1.00 88.94 139 GLN A CA 1
ATOM 1079 C C . GLN A 1 139 ? -14.770 4.246 25.596 1.00 88.94 139 GLN A C 1
ATOM 1081 O O . GLN A 1 139 ? -14.610 4.281 24.383 1.00 88.94 139 GLN A O 1
ATOM 1086 N N . ILE A 1 140 ? -15.237 5.277 26.309 1.00 88.25 140 ILE A N 1
ATOM 1087 C CA . ILE A 1 140 ? -15.613 6.562 25.703 1.00 88.25 140 ILE A CA 1
ATOM 1088 C C . ILE A 1 140 ? -14.407 7.180 24.984 1.00 88.25 140 ILE A C 1
ATOM 1090 O O . ILE A 1 140 ? -14.493 7.433 23.789 1.00 88.25 140 ILE A O 1
ATOM 1094 N N . ARG A 1 141 ? -13.250 7.293 25.657 1.00 88.31 141 ARG A N 1
ATOM 1095 C CA . ARG A 1 141 ? -12.020 7.841 25.049 1.00 88.31 141 ARG A CA 1
ATOM 1096 C C . ARG A 1 141 ? -11.580 7.106 23.783 1.00 88.31 141 ARG A C 1
ATOM 1098 O O . ARG A 1 141 ? -11.174 7.740 22.818 1.00 88.31 141 ARG A O 1
ATOM 1105 N N . ILE A 1 142 ? -11.654 5.772 23.780 1.00 90.75 142 ILE A N 1
ATOM 1106 C CA . ILE A 1 142 ? -11.312 4.975 22.591 1.00 90.75 142 ILE A CA 1
ATOM 1107 C C . ILE A 1 142 ? -12.250 5.314 21.432 1.00 90.75 142 ILE A C 1
ATOM 1109 O O . ILE A 1 142 ? -11.791 5.436 20.302 1.00 90.75 142 ILE A O 1
ATOM 1113 N N . LEU A 1 143 ? -13.552 5.443 21.695 1.00 89.81 143 LEU A N 1
ATOM 1114 C CA . LEU A 1 143 ? -14.523 5.733 20.646 1.00 89.81 143 LEU A CA 1
ATOM 1115 C C . LEU A 1 143 ? -14.387 7.169 20.119 1.00 89.81 143 LEU A C 1
ATOM 1117 O O . LEU A 1 143 ? -14.449 7.349 18.909 1.00 89.81 143 LEU A O 1
ATOM 1121 N N . GLU A 1 144 ? -14.112 8.147 20.990 1.00 87.56 144 GLU A N 1
ATOM 1122 C CA . GLU A 1 144 ? -13.798 9.535 20.607 1.00 87.56 144 GLU A CA 1
ATOM 1123 C C . GLU A 1 144 ? -12.549 9.611 19.714 1.00 87.56 144 GLU A C 1
ATOM 1125 O O . GLU A 1 144 ? -12.564 10.254 18.667 1.00 87.56 144 GLU A O 1
ATOM 1130 N N . GLU A 1 145 ? -11.467 8.905 20.068 1.00 88.94 145 GLU A N 1
ATOM 1131 C CA . GLU A 1 145 ? -10.262 8.853 19.225 1.00 88.94 145 GLU A CA 1
ATOM 1132 C C . GLU A 1 145 ? -10.527 8.234 17.844 1.00 88.94 145 GLU A C 1
ATOM 1134 O O . GLU A 1 145 ? -9.881 8.614 16.861 1.00 88.94 145 GLU A O 1
ATOM 1139 N N . LEU A 1 146 ? -11.464 7.285 17.765 1.00 90.75 146 LEU A N 1
ATOM 1140 C CA . LEU A 1 146 ? -11.844 6.611 16.527 1.00 90.75 146 LEU A CA 1
ATOM 1141 C C . LEU A 1 146 ? -12.807 7.429 15.652 1.00 90.75 146 LEU A C 1
ATOM 1143 O O . LEU A 1 146 ? -12.972 7.083 14.480 1.00 90.75 146 LEU A O 1
ATOM 1147 N N . GLU A 1 147 ? -13.389 8.527 16.153 1.00 87.38 147 GLU A N 1
ATOM 1148 C CA . GLU A 1 147 ? -14.148 9.470 15.313 1.00 87.38 147 GLU A CA 1
ATOM 1149 C C . GLU A 1 147 ? -13.251 10.120 14.249 1.00 87.38 147 GLU A C 1
ATOM 1151 O O . GLU A 1 147 ? -13.695 10.378 13.132 1.00 87.38 147 GLU A O 1
ATOM 1156 N N . ALA A 1 148 ? -11.966 10.319 14.562 1.00 82.69 148 ALA A N 1
ATOM 1157 C CA . ALA A 1 148 ? -10.975 10.853 13.628 1.00 82.69 148 ALA A CA 1
ATOM 1158 C C . ALA A 1 148 ? -10.515 9.836 12.560 1.00 82.69 148 ALA A C 1
ATOM 1160 O O . ALA A 1 148 ? -9.753 10.197 11.663 1.00 82.69 148 ALA A O 1
ATOM 1161 N N . GLY A 1 149 ? -10.934 8.569 12.659 1.00 83.19 149 GLY A N 1
ATOM 1162 C CA . GLY A 1 149 ? -10.585 7.499 11.724 1.00 83.19 149 GLY A CA 1
ATOM 1163 C C . GLY A 1 149 ? -9.956 6.274 12.390 1.00 83.19 149 GLY A C 1
ATOM 1164 O O . GLY A 1 149 ? -9.823 6.179 13.609 1.00 83.19 149 GLY A O 1
ATOM 1165 N N . SER A 1 150 ? -9.566 5.297 11.569 1.00 86.88 150 SER A N 1
ATOM 1166 C CA . SER A 1 150 ? -8.980 4.040 12.044 1.00 86.88 150 SER A CA 1
ATOM 1167 C C . SER A 1 150 ? -7.610 4.243 12.689 1.00 86.88 150 SER A C 1
ATOM 1169 O O . SER A 1 150 ? -6.757 4.927 12.122 1.00 86.88 150 SER A O 1
ATOM 1171 N N . ARG A 1 151 ? -7.358 3.575 13.820 1.00 87.56 151 ARG A N 1
ATOM 1172 C CA . ARG A 1 151 ? -6.087 3.673 14.560 1.00 87.56 151 ARG A CA 1
ATOM 1173 C C . ARG A 1 151 ? -5.554 2.313 15.015 1.00 87.56 151 ARG A C 1
ATOM 1175 O O . ARG A 1 151 ? -6.344 1.381 15.185 1.00 87.56 151 ARG A O 1
ATOM 1182 N N . PRO A 1 152 ? -4.235 2.171 15.248 1.00 87.44 152 PRO A N 1
ATOM 1183 C CA . PRO A 1 152 ? -3.665 0.943 15.790 1.00 87.44 152 PRO A CA 1
ATOM 1184 C C . PRO A 1 152 ? -4.222 0.611 17.182 1.00 87.44 152 PRO A C 1
ATOM 1186 O O . PRO A 1 152 ? -4.206 1.443 18.089 1.00 87.44 152 PRO A O 1
ATOM 1189 N N . VAL A 1 153 ? -4.617 -0.647 17.395 1.00 88.31 153 VAL A N 1
ATOM 1190 C CA . VAL A 1 153 ? -5.104 -1.180 18.686 1.00 88.31 153 VAL A CA 1
ATOM 1191 C C . VAL A 1 153 ? -4.102 -0.918 19.814 1.00 88.31 153 VAL A C 1
ATOM 1193 O O . VAL A 1 153 ? -4.493 -0.612 20.938 1.00 88.31 153 VAL A O 1
ATOM 1196 N N . SER A 1 154 ? -2.803 -1.007 19.520 1.00 85.88 154 SER A N 1
ATOM 1197 C CA . SER A 1 154 ? -1.732 -0.742 20.485 1.00 85.88 154 SER A CA 1
ATOM 1198 C C . SER A 1 154 ? -1.657 0.719 20.924 1.00 85.88 154 SER A C 1
ATOM 1200 O O . SER A 1 154 ? -1.333 0.981 22.079 1.00 85.88 154 SER A O 1
ATOM 1202 N N . GLU A 1 155 ? -1.944 1.663 20.026 1.00 87.38 155 GLU A N 1
ATOM 1203 C CA . GLU A 1 155 ? -1.953 3.093 20.350 1.00 87.38 155 GLU A CA 1
ATOM 1204 C C . GLU A 1 155 ? -3.197 3.456 21.151 1.00 87.38 155 GLU A C 1
ATOM 1206 O O . GLU A 1 155 ? -3.068 4.075 22.200 1.00 87.38 155 GLU A O 1
ATOM 1211 N N . LEU A 1 156 ? -4.372 2.967 20.739 1.00 89.56 156 LEU A N 1
ATOM 1212 C CA . LEU A 1 156 ? -5.626 3.161 21.476 1.00 89.56 156 LEU A CA 1
ATOM 1213 C C . LEU A 1 156 ? -5.518 2.639 22.913 1.00 89.56 156 LEU A C 1
ATOM 1215 O O . LEU A 1 156 ? -5.877 3.329 23.864 1.00 89.56 156 LEU A O 1
ATOM 1219 N N . ALA A 1 157 ? -4.964 1.435 23.085 1.00 88.88 157 ALA A N 1
ATOM 1220 C CA . ALA A 1 157 ? -4.727 0.847 24.399 1.00 88.88 157 ALA A CA 1
ATOM 1221 C C . ALA A 1 157 ? -3.776 1.703 25.255 1.00 88.88 157 ALA A C 1
ATOM 1223 O O . ALA A 1 157 ? -4.026 1.918 26.443 1.00 88.88 157 ALA A O 1
ATOM 1224 N N . LYS A 1 158 ? -2.703 2.225 24.649 1.00 87.44 158 LYS A N 1
ATOM 1225 C CA . LYS A 1 158 ? -1.714 3.069 25.327 1.00 87.44 158 LYS A CA 1
ATOM 1226 C C . LYS A 1 158 ? -2.297 4.431 25.724 1.00 87.44 158 LYS A C 1
ATOM 1228 O O . LYS A 1 158 ? -2.138 4.826 26.876 1.00 87.44 158 LYS A O 1
ATOM 1233 N N . ASN A 1 159 ? -2.996 5.109 24.815 1.00 86.06 159 ASN A N 1
ATOM 1234 C CA . ASN A 1 159 ? -3.568 6.443 25.027 1.00 86.06 159 ASN A CA 1
ATOM 1235 C C . ASN A 1 159 ? -4.717 6.418 26.044 1.00 86.06 159 ASN A C 1
ATOM 1237 O O . ASN A 1 159 ? -4.778 7.250 26.949 1.00 86.06 159 ASN A O 1
ATOM 1241 N N . ALA A 1 160 ? -5.592 5.410 25.959 1.00 85.38 160 ALA A N 1
ATOM 1242 C CA . ALA A 1 160 ? -6.685 5.221 26.909 1.00 85.38 160 ALA A CA 1
ATOM 1243 C C . ALA A 1 160 ? -6.233 4.592 28.244 1.00 85.38 160 ALA A C 1
ATOM 1245 O O . ALA A 1 160 ? -7.041 4.447 29.167 1.00 85.38 160 ALA A O 1
ATOM 1246 N N . GLY A 1 161 ? -4.957 4.199 28.359 1.00 85.25 161 GLY A N 1
ATOM 1247 C CA . GLY A 1 161 ? -4.392 3.563 29.548 1.00 85.25 161 GLY A CA 1
ATOM 1248 C C . GLY A 1 161 ? -5.068 2.233 29.893 1.00 85.25 161 GLY A C 1
ATOM 1249 O O . GLY A 1 161 ? -5.305 1.947 31.068 1.00 85.25 161 GLY A O 1
ATOM 1250 N N . CYS A 1 162 ? -5.453 1.427 28.900 1.00 86.31 162 CYS A N 1
ATOM 1251 C CA . CYS A 1 162 ? -6.165 0.163 29.094 1.00 86.31 162 CYS A CA 1
ATOM 1252 C C . CYS A 1 162 ? -5.479 -1.042 28.442 1.00 86.31 162 CYS A C 1
ATOM 1254 O O . CYS A 1 162 ? -4.752 -0.917 27.465 1.00 86.31 162 CYS A O 1
ATOM 1256 N N . GLY A 1 163 ? -5.771 -2.239 28.959 1.00 82.50 163 GLY A N 1
ATOM 1257 C CA . GLY A 1 163 ? -5.417 -3.495 28.296 1.00 82.50 163 GLY A CA 1
ATOM 1258 C C . GLY A 1 163 ? -6.365 -3.843 27.140 1.00 82.50 163 GLY A C 1
ATOM 1259 O O . GLY A 1 163 ? -7.454 -3.279 27.020 1.00 82.50 163 GLY A O 1
ATOM 1260 N N . ALA A 1 164 ? -5.973 -4.829 26.327 1.00 78.94 164 ALA A N 1
ATOM 1261 C CA . ALA A 1 164 ? -6.703 -5.255 25.125 1.00 78.94 164 ALA A CA 1
ATOM 1262 C C . ALA A 1 164 ? -8.172 -5.662 25.377 1.00 78.94 164 ALA A C 1
ATOM 1264 O O . ALA A 1 164 ? -9.021 -5.444 24.517 1.00 78.94 164 ALA A O 1
ATOM 1265 N N . GLY A 1 165 ? -8.505 -6.156 26.576 1.00 82.81 165 GLY A N 1
ATOM 1266 C CA . GLY A 1 165 ? -9.865 -6.600 26.909 1.00 82.81 165 GLY A CA 1
ATOM 1267 C C . GLY A 1 165 ? -10.942 -5.506 26.825 1.00 82.81 165 GLY A C 1
ATOM 1268 O O . GLY A 1 165 ? -12.119 -5.814 26.622 1.00 82.81 165 GLY A O 1
ATOM 1269 N N . VAL A 1 166 ? -10.568 -4.223 26.933 1.00 87.06 166 VAL A N 1
ATOM 1270 C CA . VAL A 1 166 ? -11.518 -3.110 26.741 1.00 87.06 166 VAL A CA 1
ATOM 1271 C C . VAL A 1 166 ? -11.934 -3.001 25.274 1.00 87.06 166 VAL A C 1
ATOM 1273 O O . VAL A 1 166 ? -13.122 -2.828 24.995 1.00 87.06 166 VAL A O 1
ATOM 1276 N N . LEU A 1 167 ? -10.985 -3.173 24.350 1.00 88.25 167 LEU A N 1
ATOM 1277 C CA . LEU A 1 167 ? -11.249 -3.173 22.913 1.00 88.2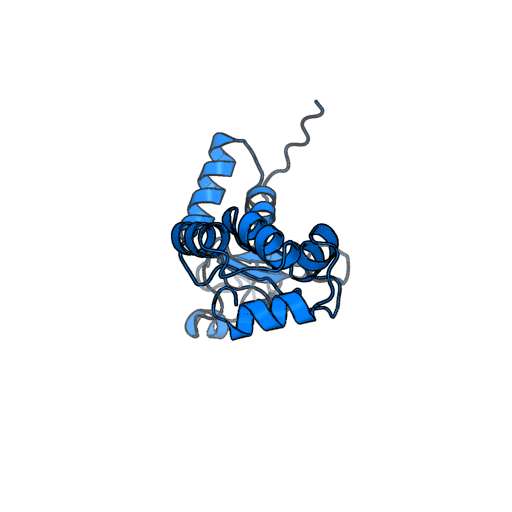5 167 LEU A CA 1
ATOM 1278 C C . LEU A 1 167 ? -12.033 -4.423 22.503 1.00 88.25 167 LEU A C 1
ATOM 1280 O O . LEU A 1 167 ? -13.007 -4.302 21.769 1.00 88.25 167 LEU A O 1
ATOM 1284 N N . ASP A 1 168 ? -11.716 -5.593 23.063 1.00 87.88 168 ASP A N 1
ATOM 1285 C CA . ASP A 1 168 ? -12.496 -6.815 22.815 1.00 87.88 168 ASP A CA 1
ATOM 1286 C C . ASP A 1 168 ? -13.957 -6.671 23.270 1.00 87.88 168 ASP A C 1
ATOM 1288 O O . ASP A 1 168 ? -14.876 -7.183 22.633 1.00 87.88 168 ASP A O 1
ATOM 1292 N N . THR A 1 169 ? -14.198 -5.949 24.368 1.00 87.75 169 THR A N 1
ATOM 1293 C CA . THR A 1 169 ? -15.557 -5.670 24.853 1.00 87.75 169 THR A CA 1
ATOM 1294 C C . THR A 1 169 ? -16.308 -4.735 23.908 1.00 87.75 169 THR A C 1
ATOM 1296 O O . THR A 1 169 ? -17.483 -4.968 23.629 1.00 87.75 169 THR A O 1
ATOM 1299 N N . LEU A 1 170 ? -15.645 -3.694 23.396 1.00 88.12 170 LEU A N 1
ATOM 1300 C CA . LEU A 1 170 ? -16.227 -2.794 22.396 1.00 88.12 170 LEU A CA 1
ATOM 1301 C C . LEU A 1 170 ? -16.516 -3.521 21.079 1.00 88.12 170 LEU A C 1
ATOM 1303 O O . LEU A 1 170 ? -17.568 -3.291 20.483 1.00 88.12 170 LEU A O 1
ATOM 1307 N N . ALA A 1 171 ? -15.638 -4.440 20.674 1.00 88.94 171 ALA A N 1
ATOM 1308 C CA . ALA A 1 171 ? -15.837 -5.275 19.497 1.00 88.94 171 ALA A CA 1
ATOM 1309 C C . ALA A 1 171 ? -17.038 -6.215 19.668 1.00 88.94 171 ALA A C 1
ATOM 1311 O O . ALA A 1 171 ? -17.911 -6.276 18.807 1.00 88.94 171 ALA A O 1
ATOM 1312 N N . LYS A 1 172 ? -17.160 -6.878 20.828 1.00 87.62 172 LYS A N 1
ATOM 1313 C CA . LYS A 1 172 ? -18.324 -7.721 21.166 1.00 87.62 172 LYS A CA 1
ATOM 1314 C C . LYS A 1 172 ? -19.638 -6.944 21.212 1.00 87.62 172 LYS A C 1
ATOM 1316 O O . LYS A 1 172 ? -20.683 -7.500 20.900 1.00 87.62 172 LYS A O 1
ATOM 1321 N N . ARG A 1 173 ? -19.592 -5.671 21.611 1.00 86.19 173 ARG A N 1
ATOM 1322 C CA . ARG A 1 173 ? -20.751 -4.765 21.606 1.00 86.19 173 ARG A CA 1
ATOM 1323 C C . ARG A 1 173 ? -21.056 -4.179 20.223 1.00 86.19 173 ARG A C 1
ATOM 1325 O O . ARG A 1 173 ? -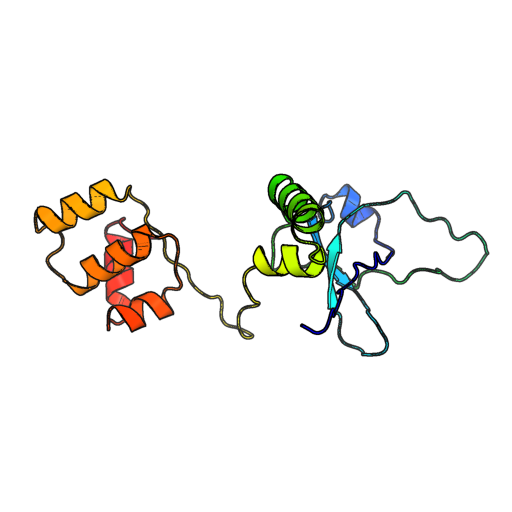22.032 -3.452 20.098 1.00 86.19 173 ARG A O 1
ATOM 1332 N N . GLY A 1 174 ? -20.239 -4.470 19.209 1.00 85.62 174 GLY A N 1
ATOM 1333 C CA . GLY A 1 174 ? -20.452 -4.022 17.833 1.00 85.62 174 GLY A CA 1
ATOM 1334 C C . GLY A 1 174 ? -20.063 -2.569 17.557 1.00 85.62 174 GLY A C 1
ATOM 1335 O O . GLY A 1 174 ? -20.341 -2.071 16.472 1.00 85.62 174 GLY A O 1
ATOM 1336 N N . PHE A 1 175 ? -19.406 -1.879 18.496 1.00 86.62 175 PHE A N 1
ATOM 1337 C CA . PHE A 1 175 ? -18.979 -0.493 18.274 1.00 86.62 175 PHE A CA 1
ATOM 1338 C C . PHE A 1 175 ? -17.742 -0.402 17.377 1.00 86.62 175 PHE A C 1
ATOM 1340 O O . PHE A 1 175 ? -17.604 0.566 16.630 1.00 86.62 175 PHE A O 1
ATOM 1347 N N . ILE A 1 176 ? -16.849 -1.396 17.442 1.00 89.25 176 ILE A N 1
ATOM 1348 C CA . ILE A 1 176 ? -15.589 -1.411 16.688 1.00 89.25 176 ILE A CA 1
ATOM 1349 C C . ILE A 1 176 ? -15.325 -2.771 16.035 1.00 89.25 176 ILE A C 1
ATOM 1351 O O . ILE A 1 176 ? -15.846 -3.791 16.485 1.00 89.25 176 ILE A O 1
ATOM 1355 N N . ARG A 1 177 ? -14.476 -2.787 15.005 1.00 82.94 177 ARG A N 1
ATOM 1356 C CA . ARG A 1 177 ? -13.903 -3.995 14.390 1.00 82.94 177 ARG A CA 1
ATOM 1357 C C . ARG A 1 177 ? -12.430 -3.783 14.088 1.00 82.94 177 ARG A C 1
ATOM 1359 O O . ARG A 1 177 ? -12.071 -2.616 13.803 1.00 82.94 177 ARG A O 1
#

Sequence (177 aa):
MQSNAEFDIEYTYLVDETLIQNGQIIRGSFVDVPFGHRKRPETGVVWRVGEAYEPEDGGNARFKTITGVSAIRPPLEAYEMKLAEKMKT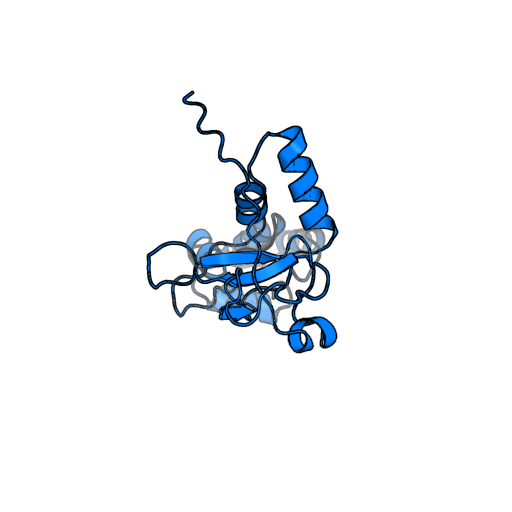MYFCSLGACVRCMVPPPAPKGRALKYARLCVPPETVREAAASGALRNIRQIRILEELEAGSRPVSELAKNAGCGAGVLDTLAKRGFIR